Protein AF-A0A0M7LMH0-F1 (afdb_monomer)

Nearest PDB structures (foldseek):
  1bdv-assembly1_B  TM=8.361E-01  e=3.283E-02  Lederbergvirus P22
  6gts-assembly1_C-2  TM=7.407E-01  e=2.130E-01  Escherichia coli
  6sbx-assembly1_C  TM=7.713E-01  e=5.019E-01  Myxococcus xanthus

Mean predicted aligned error: 9.27 Å

pLDDT: mean 77.01, std 15.75, range [41.28, 93.62]

Sequence (55 aa):
MKANQDTCQILARLPLDLKQWLQHRAIDNVRSANSELVHILKQIRDQEQPQTARQ

Foldseek 3Di:
DDPPVPDDDDPDDDDPVVVVVLCVVCVVVVHDSVVSVVVVVVVVVVVVPPPPPPD

Structure (mmCIF, N/CA/C/O backbone):
data_AF-A0A0M7LMH0-F1
#
_entry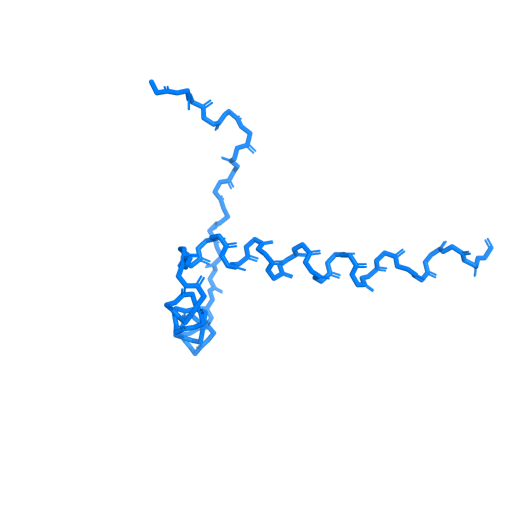.id   AF-A0A0M7LMH0-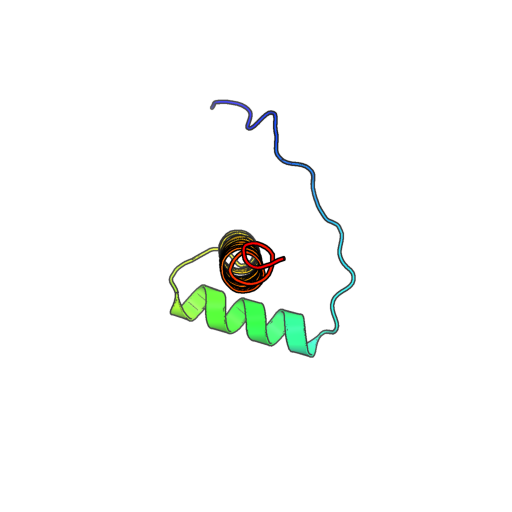F1
#
loop_
_atom_site.group_PDB
_atom_site.id
_atom_site.type_symbol
_atom_site.label_atom_id
_atom_site.label_alt_id
_atom_site.label_comp_id
_atom_site.label_asym_id
_atom_site.label_entity_id
_atom_site.label_seq_id
_atom_site.pdbx_PDB_ins_code
_atom_site.Cartn_x
_atom_site.Cartn_y
_atom_site.Cartn_z
_atom_site.occupancy
_atom_site.B_iso_or_equiv
_atom_site.auth_seq_id
_atom_site.auth_comp_id
_atom_site.auth_asym_id
_atom_site.auth_atom_id
_atom_site.pdbx_PDB_model_num
ATOM 1 N N . MET A 1 1 ? 11.769 20.900 -5.674 1.00 41.34 1 MET A N 1
ATOM 2 C CA . MET A 1 1 ? 11.058 19.687 -5.209 1.00 41.34 1 MET A CA 1
ATOM 3 C C . MET A 1 1 ? 10.668 19.921 -3.757 1.00 41.34 1 MET A C 1
ATOM 5 O O . MET A 1 1 ? 11.558 20.177 -2.960 1.00 41.34 1 MET A O 1
ATOM 9 N N . LYS A 1 2 ? 9.369 19.995 -3.434 1.00 43.78 2 LYS A N 1
ATOM 10 C CA . LYS A 1 2 ? 8.898 20.309 -2.072 1.00 43.78 2 LYS A CA 1
ATOM 11 C C . LYS A 1 2 ? 9.179 19.114 -1.158 1.00 43.78 2 LYS A C 1
ATOM 13 O O . LYS A 1 2 ? 8.732 18.011 -1.453 1.00 43.78 2 LYS A O 1
ATOM 18 N N . ALA A 1 3 ? 9.949 19.338 -0.096 1.00 49.81 3 ALA A N 1
ATOM 19 C CA . ALA A 1 3 ? 10.177 18.354 0.950 1.00 49.81 3 ALA A CA 1
ATOM 20 C C . ALA A 1 3 ? 8.830 17.991 1.593 1.00 49.81 3 ALA A C 1
ATOM 22 O O . ALA A 1 3 ? 8.114 18.866 2.073 1.00 49.81 3 ALA A O 1
ATOM 23 N N . ASN A 1 4 ? 8.480 16.708 1.554 1.00 54.75 4 ASN A N 1
ATOM 24 C CA . ASN A 1 4 ? 7.311 16.149 2.222 1.00 54.75 4 ASN A CA 1
ATOM 25 C C . ASN A 1 4 ? 7.637 16.099 3.729 1.00 54.75 4 ASN A C 1
ATOM 27 O O . ASN A 1 4 ? 8.192 15.116 4.212 1.00 54.75 4 ASN A O 1
ATOM 31 N N . GLN A 1 5 ? 7.421 17.208 4.442 1.00 56.59 5 GLN A N 1
ATOM 32 C CA . GLN A 1 5 ? 7.887 17.402 5.824 1.00 56.59 5 GLN A CA 1
ATOM 33 C C . GLN A 1 5 ? 7.131 16.568 6.879 1.00 56.59 5 GLN A C 1
ATOM 35 O O . GLN A 1 5 ? 7.582 16.515 8.016 1.00 56.59 5 GLN A O 1
ATOM 40 N N . ASP A 1 6 ? 6.071 15.841 6.503 1.00 64.88 6 ASP A N 1
ATOM 41 C CA . ASP A 1 6 ? 5.209 15.103 7.446 1.00 64.88 6 ASP A CA 1
ATOM 42 C C . ASP A 1 6 ? 5.184 13.577 7.234 1.00 64.88 6 ASP A C 1
ATOM 44 O O . ASP A 1 6 ? 4.287 12.888 7.722 1.00 64.88 6 ASP A O 1
ATOM 48 N N . THR A 1 7 ? 6.129 13.001 6.482 1.00 66.69 7 THR A N 1
ATOM 49 C CA . THR A 1 7 ? 6.186 11.537 6.304 1.00 66.69 7 THR A CA 1
ATOM 50 C C . THR A 1 7 ? 7.264 10.902 7.175 1.00 66.69 7 THR A C 1
ATOM 52 O O . THR A 1 7 ? 8.449 10.996 6.861 1.00 66.69 7 THR A O 1
ATOM 55 N N . CYS A 1 8 ? 6.853 10.191 8.227 1.00 63.81 8 CYS A N 1
ATOM 56 C CA . CYS A 1 8 ? 7.729 9.290 8.979 1.00 63.81 8 CYS A CA 1
ATOM 57 C C . CYS A 1 8 ? 7.851 7.934 8.264 1.00 63.81 8 CYS A C 1
ATOM 59 O O . CYS A 1 8 ? 6.852 7.356 7.832 1.00 63.81 8 CYS A O 1
ATOM 61 N N . GLN A 1 9 ? 9.074 7.409 8.146 1.00 68.50 9 GLN A N 1
ATOM 62 C CA . GLN A 1 9 ? 9.303 6.063 7.615 1.00 68.50 9 GLN A CA 1
ATOM 63 C C . GLN A 1 9 ? 8.903 5.015 8.657 1.00 68.50 9 GLN A C 1
ATOM 65 O O . GLN A 1 9 ? 9.450 4.986 9.756 1.00 68.50 9 GLN A O 1
ATOM 70 N N . ILE A 1 10 ? 7.978 4.125 8.297 1.00 66.50 10 ILE A N 1
ATOM 71 C CA . ILE A 1 10 ? 7.654 2.951 9.109 1.00 66.50 10 ILE A CA 1
ATOM 72 C C . ILE A 1 10 ? 8.516 1.788 8.617 1.00 66.50 10 ILE A C 1
ATOM 74 O O . ILE A 1 10 ? 8.310 1.266 7.521 1.00 66.50 10 ILE A O 1
ATOM 78 N N . LEU A 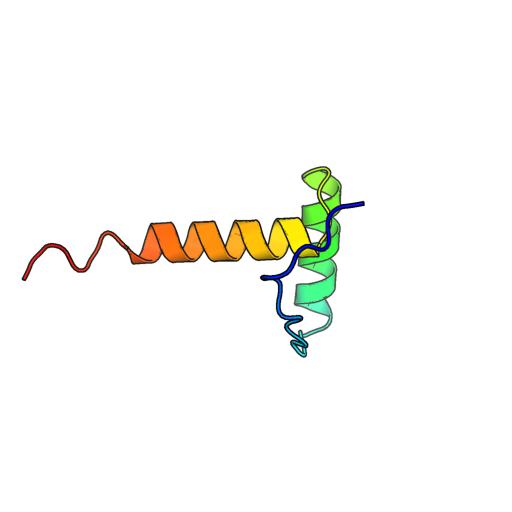1 11 ? 9.482 1.369 9.436 1.00 67.25 11 LEU A N 1
ATOM 79 C CA . LEU A 1 11 ? 10.266 0.157 9.203 1.00 67.25 11 LEU A CA 1
ATOM 80 C C . LEU A 1 11 ? 9.543 -1.039 9.833 1.00 67.25 11 LEU A C 1
ATOM 82 O O . LEU A 1 11 ? 9.828 -1.435 10.961 1.0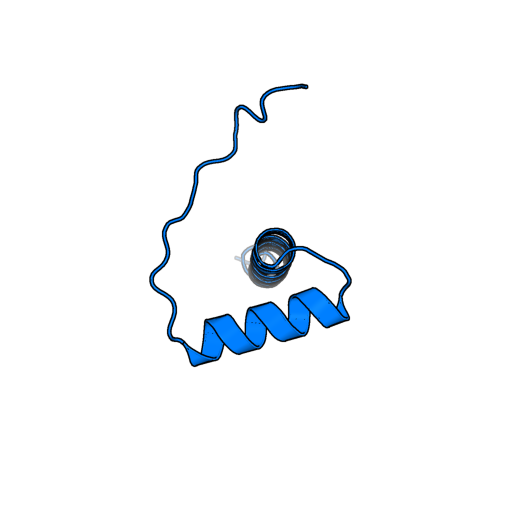0 67.25 11 LEU A O 1
ATOM 86 N N . ALA A 1 12 ? 8.579 -1.607 9.109 1.00 69.38 12 ALA A N 1
ATOM 87 C CA . ALA A 1 12 ? 7.872 -2.809 9.541 1.00 69.38 12 ALA A CA 1
ATOM 88 C C . ALA A 1 12 ? 8.597 -4.077 9.060 1.00 69.38 12 ALA A C 1
ATOM 90 O O . ALA A 1 12 ? 8.919 -4.217 7.878 1.00 69.38 12 ALA A O 1
ATOM 91 N N . ARG A 1 13 ? 8.818 -5.036 9.968 1.00 77.94 13 ARG A N 1
ATOM 92 C CA . ARG A 1 13 ? 9.231 -6.396 9.594 1.00 77.94 13 ARG A CA 1
ATOM 93 C C . ARG A 1 13 ? 7.991 -7.183 9.189 1.00 77.94 13 ARG A C 1
ATOM 95 O O . ARG A 1 13 ? 7.267 -7.677 10.046 1.00 77.94 13 ARG A O 1
ATOM 102 N N . LEU A 1 14 ? 7.743 -7.267 7.886 1.00 79.38 14 LEU A N 1
ATOM 103 C CA . LEU A 1 14 ? 6.653 -8.070 7.338 1.00 79.38 14 LEU A CA 1
ATOM 104 C C . LEU A 1 14 ? 7.131 -9.493 7.001 1.00 79.38 14 LEU A C 1
ATOM 106 O O . LEU A 1 14 ? 8.242 -9.650 6.485 1.00 79.38 14 LEU A O 1
ATOM 110 N N . PRO A 1 15 ? 6.294 -10.521 7.240 1.00 88.31 15 PRO A N 1
ATOM 111 C CA . PRO A 1 15 ? 6.464 -11.844 6.651 1.00 88.31 15 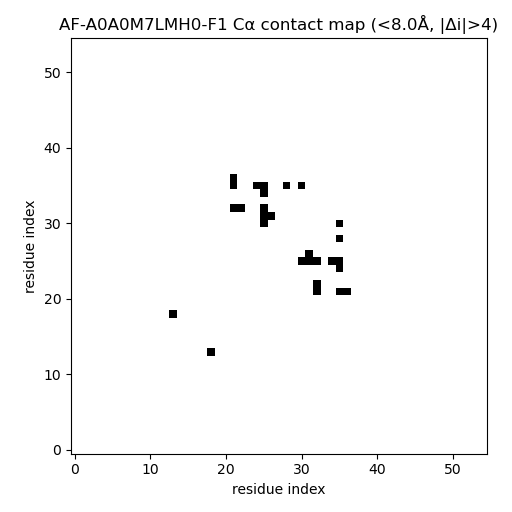PRO A CA 1
ATOM 112 C C . PRO A 1 15 ? 6.633 -11.755 5.129 1.00 88.31 15 PRO A C 1
ATOM 114 O O . PRO A 1 15 ? 6.015 -10.908 4.479 1.00 88.31 15 PRO A O 1
ATOM 117 N N . LEU A 1 16 ? 7.452 -12.644 4.559 1.00 86.56 16 LEU A N 1
ATOM 118 C CA . LEU A 1 16 ? 7.756 -12.640 3.124 1.00 86.56 16 LEU A CA 1
ATOM 119 C C . LEU A 1 16 ? 6.490 -12.757 2.263 1.00 86.56 16 LEU A C 1
ATOM 121 O O . LEU A 1 16 ? 6.355 -12.0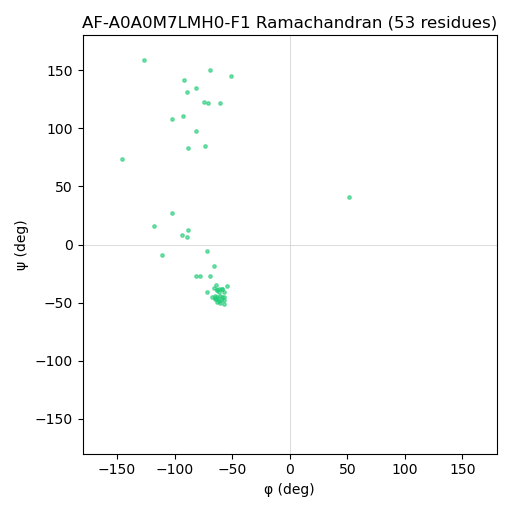29 1.284 1.00 86.56 16 LEU A O 1
ATOM 125 N N . ASP A 1 17 ? 5.557 -13.610 2.679 1.00 90.56 17 ASP A N 1
ATOM 126 C CA . ASP A 1 17 ? 4.270 -13.826 2.016 1.00 90.56 17 ASP A CA 1
ATOM 127 C C . ASP A 1 17 ? 3.458 -12.524 1.882 1.00 90.56 17 ASP A C 1
ATOM 129 O O . ASP A 1 17 ? 3.104 -12.111 0.777 1.00 90.56 17 ASP A O 1
ATOM 133 N N . LEU A 1 18 ? 3.288 -11.784 2.985 1.00 85.69 18 LEU A N 1
ATOM 134 C CA . LEU A 1 18 ? 2.567 -10.507 2.981 1.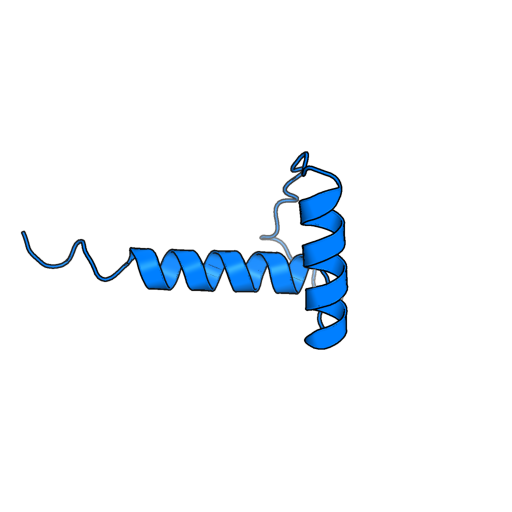00 85.69 18 LEU A CA 1
ATOM 135 C C . LEU A 1 18 ? 3.260 -9.446 2.124 1.00 85.69 18 LEU A C 1
ATOM 137 O O . LEU A 1 18 ? 2.594 -8.633 1.480 1.00 85.69 18 LEU A O 1
ATOM 141 N N . LYS A 1 19 ? 4.597 -9.453 2.083 1.00 87.31 19 LYS A N 1
ATOM 142 C CA . LYS A 1 19 ? 5.355 -8.563 1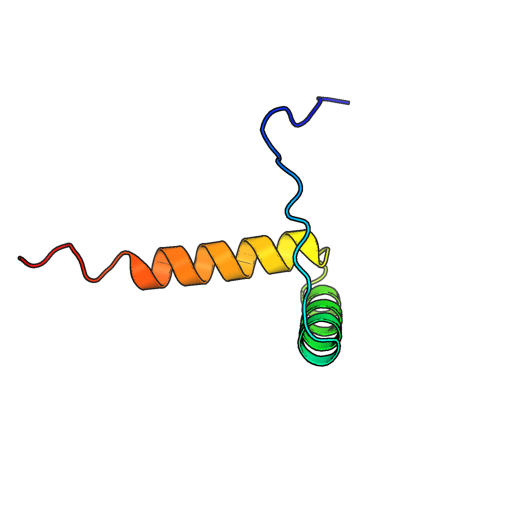.198 1.00 87.31 19 LYS A CA 1
ATOM 143 C C . LYS A 1 19 ? 5.088 -8.887 -0.273 1.00 87.31 19 LYS A C 1
ATOM 145 O O . LYS A 1 19 ? 4.859 -7.961 -1.048 1.00 87.31 19 LYS A O 1
ATOM 150 N N . GLN A 1 20 ? 5.113 -10.163 -0.654 1.00 91.19 20 GLN A N 1
ATOM 151 C CA . GLN A 1 20 ? 4.858 -10.589 -2.034 1.00 91.19 20 GLN A CA 1
ATOM 152 C C . GLN A 1 20 ? 3.421 -10.278 -2.456 1.00 91.19 20 GLN A C 1
ATOM 154 O O . GLN A 1 20 ? 3.205 -9.704 -3.522 1.00 91.19 20 GLN A O 1
ATOM 159 N N . TRP A 1 21 ? 2.453 -10.565 -1.585 1.00 91.69 21 TRP A N 1
ATOM 160 C CA . TRP A 1 21 ? 1.054 -10.210 -1.803 1.00 91.69 21 TRP A CA 1
ATOM 161 C C . TRP A 1 21 ? 0.867 -8.702 -2.024 1.00 91.69 21 TRP A C 1
ATOM 163 O O . TRP A 1 21 ? 0.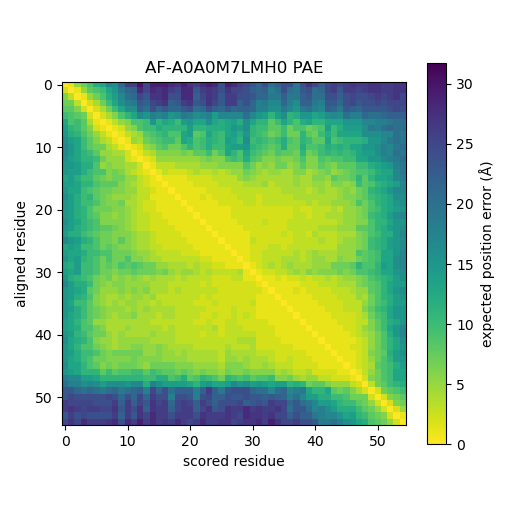236 -8.291 -2.999 1.00 91.69 21 TRP A O 1
ATOM 173 N N . LEU A 1 22 ? 1.470 -7.867 -1.168 1.00 89.56 22 LEU A N 1
ATOM 174 C CA . LEU A 1 22 ? 1.399 -6.410 -1.298 1.00 89.56 22 LEU A CA 1
ATOM 175 C C . LEU A 1 22 ? 2.045 -5.921 -2.601 1.00 89.56 22 LEU A C 1
ATOM 177 O O . LEU A 1 22 ? 1.529 -5.002 -3.231 1.00 89.56 22 LEU A O 1
ATOM 181 N N . GLN A 1 23 ? 3.166 -6.521 -3.009 1.00 88.56 23 GLN A N 1
ATOM 182 C CA . GLN A 1 23 ? 3.848 -6.173 -4.255 1.00 88.56 23 GLN A CA 1
ATOM 183 C C . GLN A 1 23 ? 3.005 -6.504 -5.486 1.00 88.56 23 GLN A C 1
ATOM 185 O O . GLN A 1 23 ? 2.870 -5.646 -6.355 1.00 88.56 23 GLN A O 1
ATOM 190 N N . HIS A 1 24 ? 2.416 -7.701 -5.553 1.00 93.62 24 HIS A N 1
ATOM 191 C CA . HIS A 1 24 ? 1.530 -8.081 -6.658 1.00 93.62 24 HIS A CA 1
ATOM 192 C C . HIS A 1 24 ? 0.324 -7.149 -6.744 1.00 93.62 24 HIS A C 1
ATOM 194 O O . HIS A 1 24 ? 0.101 -6.523 -7.776 1.00 93.62 24 HIS A O 1
ATOM 200 N N . ARG A 1 25 ? -0.362 -6.935 -5.619 1.00 91.62 25 ARG A N 1
ATOM 201 C CA . ARG A 1 25 ? -1.516 -6.035 -5.555 1.00 91.62 25 ARG A CA 1
ATOM 202 C C . ARG A 1 25 ? -1.173 -4.598 -5.966 1.00 91.62 25 ARG A C 1
ATOM 204 O O . ARG A 1 25 ? -1.969 -3.930 -6.619 1.00 91.62 25 ARG A O 1
ATOM 211 N N . ALA A 1 26 ? 0.009 -4.110 -5.595 1.00 91.25 26 ALA A N 1
ATOM 212 C CA . ALA A 1 26 ? 0.472 -2.785 -5.993 1.00 91.25 26 ALA A CA 1
ATOM 213 C C . ALA A 1 26 ? 0.710 -2.683 -7.512 1.00 91.25 26 ALA A C 1
ATOM 215 O O . ALA A 1 26 ? 0.370 -1.657 -8.103 1.00 91.25 26 ALA A O 1
ATOM 216 N N . ILE A 1 27 ? 1.232 -3.745 -8.141 1.00 91.50 27 ILE A N 1
ATOM 217 C CA . ILE A 1 27 ? 1.377 -3.835 -9.603 1.00 91.50 27 ILE A CA 1
ATOM 218 C C . ILE A 1 27 ? -0.001 -3.792 -10.273 1.00 91.50 27 ILE A C 1
ATOM 220 O O . ILE A 1 27 ? -0.201 -2.964 -11.161 1.00 91.50 27 ILE A O 1
ATOM 224 N N . ASP A 1 28 ? -0.953 -4.604 -9.806 1.00 92.81 28 ASP A N 1
ATOM 225 C CA . ASP A 1 28 ? -2.319 -4.647 -10.352 1.00 92.81 28 ASP A CA 1
ATOM 226 C C . ASP A 1 28 ? -3.021 -3.281 -10.265 1.00 92.81 28 ASP A C 1
ATOM 228 O O . ASP A 1 28 ? -3.714 -2.861 -11.190 1.00 92.81 28 ASP A O 1
ATOM 232 N N . ASN A 1 29 ? -2.791 -2.548 -9.173 1.00 89.00 29 ASN A N 1
ATOM 233 C CA . ASN A 1 29 ? -3.393 -1.235 -8.930 1.00 89.00 29 ASN A CA 1
ATOM 234 C C . ASN A 1 29 ? -2.577 -0.054 -9.485 1.00 89.00 29 ASN A C 1
ATOM 236 O O . ASN A 1 29 ? -2.933 1.098 -9.224 1.00 89.00 29 ASN A O 1
ATOM 240 N N . VAL A 1 30 ? -1.493 -0.310 -10.232 1.00 90.88 30 VAL A N 1
ATOM 241 C CA . VAL A 1 30 ? -0.597 0.710 -10.820 1.00 90.88 30 VAL A CA 1
ATOM 242 C C . VAL A 1 30 ? -0.119 1.725 -9.765 1.00 90.88 30 VAL A C 1
ATOM 244 O O . VAL A 1 30 ? -0.071 2.940 -9.979 1.00 90.88 30 VAL A O 1
ATOM 247 N N . ARG A 1 31 ? 0.205 1.228 -8.567 1.00 85.75 31 ARG A N 1
ATOM 248 C CA . ARG A 1 31 ? 0.627 2.019 -7.400 1.00 85.75 31 ARG A CA 1
ATOM 249 C C . ARG A 1 31 ? 1.955 1.510 -6.856 1.00 85.75 31 ARG A C 1
ATOM 251 O O . ARG A 1 31 ? 2.343 0.367 -7.055 1.00 85.75 31 ARG A O 1
ATOM 258 N N . SER A 1 32 ? 2.665 2.362 -6.117 1.00 86.88 32 SER A N 1
ATOM 259 C CA . SER A 1 32 ? 3.808 1.884 -5.333 1.00 86.88 32 SER A CA 1
ATOM 260 C C . SER A 1 32 ? 3.322 1.015 -4.168 1.00 86.88 32 SER A C 1
ATOM 262 O O . SER A 1 32 ? 2.246 1.264 -3.621 1.00 86.88 32 SER A O 1
ATOM 264 N N . ALA A 1 33 ? 4.131 0.044 -3.734 1.00 84.50 33 ALA A N 1
ATOM 265 C CA . ALA A 1 33 ? 3.806 -0.789 -2.571 1.00 84.50 33 ALA A CA 1
ATOM 266 C C . ALA A 1 33 ? 3.510 0.052 -1.313 1.00 84.50 33 ALA A C 1
ATOM 268 O O . ALA A 1 33 ? 2.603 -0.271 -0.552 1.00 84.50 33 ALA A O 1
ATOM 269 N N . ASN A 1 34 ? 4.209 1.180 -1.135 1.00 84.62 34 ASN A N 1
ATOM 270 C CA . ASN A 1 34 ? 3.939 2.117 -0.043 1.00 84.62 34 ASN A CA 1
ATOM 271 C C . ASN A 1 34 ? 2.586 2.817 -0.202 1.00 84.62 34 ASN A C 1
ATOM 273 O O . ASN A 1 34 ? 1.839 2.930 0.766 1.00 84.62 34 ASN A O 1
ATOM 277 N N . SER A 1 35 ? 2.260 3.293 -1.406 1.00 84.94 35 SER A N 1
ATOM 278 C CA . SER A 1 35 ? 0.967 3.930 -1.679 1.00 84.94 35 SER A CA 1
ATOM 279 C C . SER A 1 35 ? -0.190 2.961 -1.453 1.00 84.94 35 SER A C 1
ATOM 281 O O . SER A 1 35 ? -1.218 3.366 -0.914 1.00 84.94 35 SER A O 1
ATOM 283 N N . GLU A 1 36 ? -0.011 1.693 -1.819 1.00 89.38 36 GLU A N 1
ATOM 284 C CA . GLU A 1 36 ? -1.018 0.658 -1.609 1.00 89.38 36 GLU A CA 1
ATOM 285 C C . GLU A 1 36 ? -1.153 0.277 -0.133 1.00 89.38 36 GLU A C 1
ATOM 287 O O . GLU A 1 36 ? -2.266 0.189 0.375 1.00 89.38 36 GLU A O 1
ATOM 292 N N . LEU A 1 37 ? -0.042 0.163 0.597 1.00 86.94 37 LEU A N 1
ATOM 293 C CA . LEU A 1 37 ? -0.067 -0.051 2.044 1.00 86.94 37 LEU A CA 1
ATOM 294 C C . LEU A 1 37 ? -0.803 1.085 2.765 1.00 86.94 37 LEU A C 1
ATOM 296 O O . LEU A 1 37 ? -1.667 0.834 3.601 1.00 86.94 37 LEU A O 1
ATOM 300 N N . VAL A 1 38 ? -0.527 2.340 2.399 1.00 87.31 38 VAL A N 1
ATOM 301 C CA . VAL A 1 38 ? -1.248 3.503 2.938 1.00 87.31 38 VAL A CA 1
ATOM 302 C C . VAL A 1 38 ? -2.728 3.465 2.557 1.00 87.31 38 VAL A C 1
ATOM 304 O O . VAL A 1 38 ? -3.572 3.826 3.374 1.00 87.31 38 VAL A O 1
ATOM 307 N N . HIS A 1 39 ? -3.061 3.042 1.338 1.00 89.44 39 HIS A N 1
ATOM 308 C CA . HIS A 1 39 ? -4.448 2.913 0.898 1.00 89.44 39 HIS A CA 1
ATOM 309 C C . HIS A 1 39 ? -5.208 1.864 1.717 1.00 89.44 39 HIS A C 1
ATOM 311 O O . HIS A 1 39 ? -6.287 2.167 2.220 1.00 89.44 39 HIS A O 1
ATOM 317 N N . ILE A 1 40 ? -4.611 0.687 1.927 1.00 88.56 40 ILE A N 1
ATOM 318 C CA . ILE A 1 40 ? -5.165 -0.382 2.766 1.00 88.56 40 ILE A CA 1
ATOM 319 C C . ILE A 1 40 ? -5.361 0.113 4.204 1.00 88.56 40 ILE A C 1
ATOM 321 O O . ILE A 1 40 ? -6.444 -0.048 4.755 1.00 88.56 40 ILE A O 1
ATOM 325 N N . LEU A 1 41 ? -4.359 0.771 4.797 1.00 87.56 41 LEU A N 1
ATOM 326 C CA . LEU A 1 41 ? -4.463 1.313 6.158 1.00 87.56 41 LEU A CA 1
ATOM 327 C C . LEU A 1 41 ? -5.573 2.362 6.289 1.00 87.56 41 LEU A C 1
ATOM 329 O O . LEU A 1 41 ? -6.304 2.357 7.275 1.00 87.56 41 LEU A O 1
ATOM 333 N N . LYS A 1 42 ? -5.723 3.252 5.300 1.00 88.00 42 LYS A N 1
ATOM 334 C CA . LYS A 1 42 ? -6.825 4.226 5.272 1.00 88.00 42 LYS A CA 1
ATOM 335 C C . LYS A 1 42 ? -8.174 3.526 5.172 1.00 88.00 42 LYS A C 1
ATOM 337 O O . LYS A 1 42 ? -9.066 3.858 5.937 1.00 88.00 42 LYS A O 1
ATOM 342 N N . GLN A 1 43 ? -8.291 2.531 4.295 1.00 89.31 43 GLN A N 1
ATOM 343 C CA . GLN A 1 43 ? -9.519 1.762 4.131 1.00 89.31 43 GLN A CA 1
ATOM 344 C C . GLN A 1 43 ? -9.908 1.042 5.428 1.00 89.31 43 GLN A C 1
ATOM 346 O O . GLN A 1 43 ? -11.068 1.106 5.817 1.00 89.31 43 GLN A O 1
ATOM 351 N N . ILE A 1 44 ? -8.951 0.408 6.117 1.00 88.19 44 ILE A N 1
ATOM 352 C CA . ILE A 1 44 ? -9.184 -0.232 7.421 1.00 88.19 44 ILE A CA 1
ATOM 353 C C . ILE A 1 44 ? -9.623 0.813 8.449 1.00 88.19 44 ILE A C 1
ATOM 355 O O . ILE A 1 44 ? -10.657 0.642 9.080 1.00 88.19 44 ILE A O 1
ATOM 359 N N . ARG A 1 45 ? -8.912 1.942 8.558 1.00 86.62 45 ARG A N 1
ATOM 360 C CA . ARG A 1 45 ? -9.277 3.033 9.473 1.00 86.62 45 ARG A CA 1
ATOM 361 C C . ARG A 1 45 ? -10.696 3.551 9.218 1.00 86.62 45 ARG A C 1
ATOM 363 O O . ARG A 1 45 ? -11.448 3.760 10.163 1.00 86.62 45 ARG A O 1
ATOM 370 N N . ASP A 1 46 ? -11.058 3.774 7.958 1.00 86.31 46 ASP A N 1
ATOM 371 C CA . ASP A 1 46 ? -12.386 4.267 7.583 1.00 86.31 46 ASP A CA 1
ATOM 372 C C . ASP A 1 46 ? -13.474 3.194 7.830 1.00 86.31 46 ASP A C 1
ATOM 374 O O . ASP A 1 46 ? -14.618 3.540 8.112 1.00 86.31 46 ASP A O 1
ATOM 378 N N . GLN A 1 47 ? -13.121 1.900 7.788 1.00 82.75 47 GLN A N 1
ATOM 379 C CA . GLN A 1 47 ? -13.989 0.777 8.177 1.00 82.75 47 GLN A CA 1
ATOM 380 C C . GLN A 1 47 ? -14.108 0.580 9.695 1.00 82.75 47 GLN A C 1
ATOM 382 O O . GLN A 1 47 ? -15.130 0.066 10.142 1.00 82.75 47 GLN A O 1
ATOM 387 N N . GLU A 1 48 ? -13.107 0.976 10.484 1.00 76.12 48 GLU A N 1
ATOM 388 C CA . GLU A 1 48 ? -13.144 0.942 11.955 1.00 76.12 48 GLU A CA 1
ATOM 389 C C . GLU A 1 48 ? -13.876 2.159 12.554 1.00 76.12 48 GLU A C 1
ATOM 391 O O . GLU A 1 48 ? -14.480 2.065 13.622 1.00 76.12 48 GLU A O 1
ATOM 396 N N . GLN A 1 49 ? -13.894 3.300 11.855 1.00 66.69 49 GLN A N 1
ATOM 397 C CA . GLN A 1 49 ? -14.576 4.521 12.307 1.00 66.69 49 GLN A CA 1
ATOM 398 C C . GLN A 1 49 ? -16.125 4.502 12.426 1.00 66.69 49 GLN A C 1
ATOM 400 O O . GLN A 1 49 ? -16.635 5.353 13.158 1.00 66.69 49 GLN A O 1
ATOM 405 N N . PRO A 1 50 ? -16.928 3.598 11.826 1.00 56.41 50 PRO A N 1
ATOM 406 C CA . PRO A 1 50 ? -18.385 3.653 11.927 1.00 56.41 50 PRO A CA 1
ATOM 407 C C . PRO A 1 50 ? -19.011 2.913 13.129 1.00 56.41 50 PRO A C 1
ATOM 409 O O . PRO A 1 50 ? -20.234 2.775 13.151 1.00 56.41 50 PRO A O 1
ATOM 412 N N . GLN A 1 51 ? -18.260 2.471 14.152 1.00 53.44 51 GLN A N 1
ATOM 413 C CA . GLN A 1 51 ? -18.860 1.806 15.333 1.00 53.44 51 GLN A CA 1
ATOM 414 C C . GLN A 1 51 ? -18.823 2.574 16.663 1.00 53.44 51 GLN A C 1
ATOM 416 O O . GLN A 1 51 ? -19.539 2.183 17.582 1.00 53.44 51 GLN A O 1
ATOM 421 N N . THR A 1 52 ? -18.123 3.706 16.776 1.00 50.81 52 THR A N 1
ATOM 422 C CA . THR A 1 52 ? -18.086 4.484 18.039 1.00 50.81 52 THR A CA 1
ATOM 423 C C . THR A 1 52 ? -19.133 5.607 18.118 1.00 50.81 52 THR A C 1
ATOM 425 O O . THR A 1 52 ? -19.112 6.401 19.049 1.00 50.81 52 THR A O 1
ATOM 428 N N . ALA A 1 53 ? -20.076 5.686 17.170 1.00 52.41 53 ALA A N 1
ATOM 429 C CA . ALA A 1 53 ? -21.150 6.694 17.148 1.00 52.41 53 ALA A CA 1
ATOM 430 C C . ALA A 1 53 ? -22.521 6.158 17.621 1.00 52.41 53 ALA A C 1
ATOM 432 O O . ALA A 1 53 ? -23.567 6.647 17.194 1.00 52.41 53 ALA A O 1
ATOM 433 N N . ARG A 1 54 ? -22.528 5.133 18.484 1.00 50.84 54 ARG A N 1
ATOM 434 C CA . ARG A 1 54 ? -23.706 4.691 19.251 1.00 50.84 54 ARG A CA 1
ATOM 435 C C . ARG A 1 54 ? -23.289 4.168 20.628 1.00 50.84 54 ARG A C 1
ATOM 437 O O . ARG A 1 54 ? -23.327 2.960 20.842 1.00 50.84 54 ARG A O 1
ATOM 444 N N . GLN A 1 55 ? -22.913 5.064 21.537 1.00 41.28 55 GLN A N 1
ATOM 445 C CA . GLN A 1 55 ? -23.144 4.916 22.980 1.00 41.28 55 GLN A CA 1
ATOM 446 C C . GLN A 1 55 ? -23.436 6.287 23.577 1.00 41.28 55 GLN A C 1
ATOM 448 O O . GLN A 1 55 ? -22.774 7.254 23.141 1.00 41.28 55 GLN A O 1
#

Secondary structure (DSSP, 8-state):
----TT---------HHHHHHHHHHHHHTTS-HHHHHHHHHHHHHHHHGGGSS--

Radius of gyration: 14.61 Å; Cα contacts (8 Å, |Δi|>4): 14; chains: 1; bounding box: 35×34×34 Å

Solvent-accessible surface area (backbone atoms only — not comparable to full-atom values): 3610 Å² total; per-residue (Å²): 133,85,78,74,88,83,71,79,87,80,88,74,91,69,59,69,66,61,50,52,53,44,47,52,53,10,58,78,67,77,42,51,50,66,59,40,51,53,48,51,52,48,53,50,52,62,68,62,62,79,67,80,86,77,126